Protein AF-A0A832GPI3-F1 (afdb_monomer_lite)

Secondary structure (DSSP, 8-state):
-PPP------GGGBSS--PBPPHHHHHHHHHHTT--HHHHHHHHEEE-SSS-EEEPEETTEETTEETTTTEETTGGG--HHHHHTT--GGGGT-HHHHHHHHHH-GGGTT--HHHHHHHHTT--

Sequence (124 aa):
MKVFVCQRCGECCKGESTVSLSPEEREQIARFLGLSLQEFMDRFTEVKGAHRVEMKTKDGYCIFYDQTKRLCAIHPVKPAKCKEWPFPEIIFNDETNFQIIKSSCKGLEKFSFMDIQQIKNLTK

Organism: NCBI:txid1653476

Radius of gyration: 15.79 Å; chains: 1; bounding box: 36×29×44 Å

InterPro domains:
  IPR005358 Putative zinc- or iron-chelating domain containing protein [PF03692] (6-105)

Foldseek 3Di:
DDDFDAPLPQLQFFAQFAAFDDPVLLCLQCVVVVHDSVCSQVPFWDDDPDRGITGGDDPRGRPQQDPVVSDGVSVVSDGPVSVCPPPDPVLLPDQVNVVVSCVSGVSCVPPDSVNNVVVVVVVD

Structure (mmCIF, N/CA/C/O backbone):
data_AF-A0A832GPI3-F1
#
_entry.id   AF-A0A832GPI3-F1
#
loop_
_atom_site.group_PDB
_atom_site.id
_atom_site.type_symbol
_atom_site.label_atom_id
_atom_site.label_alt_id
_atom_site.label_comp_id
_atom_site.label_asym_id
_atom_site.label_entity_id
_atom_site.label_seq_id
_atom_site.pdbx_PDB_ins_code
_atom_site.Cartn_x
_atom_site.Cartn_y
_atom_site.Cartn_z
_atom_site.occupancy
_atom_site.B_iso_or_equiv
_atom_site.auth_seq_id
_atom_site.auth_comp_id
_atom_site.auth_asym_id
_atom_site.auth_atom_id
_atom_site.pdbx_PDB_model_num
ATOM 1 N N . MET A 1 1 ? 1.750 -3.378 -26.943 1.00 69.12 1 MET A N 1
ATOM 2 C CA . MET A 1 1 ? 1.771 -2.648 -25.659 1.00 69.12 1 MET A CA 1
ATOM 3 C C . MET A 1 1 ? 1.377 -3.602 -24.547 1.00 69.12 1 MET A C 1
ATOM 5 O O . MET A 1 1 ? 0.347 -4.255 -24.681 1.00 69.12 1 MET A O 1
ATOM 9 N N . LYS A 1 2 ? 2.205 -3.759 -23.508 1.00 85.19 2 LYS A N 1
ATOM 10 C CA . LYS A 1 2 ? 1.886 -4.657 -22.388 1.00 85.19 2 LYS A CA 1
ATOM 11 C C . LYS A 1 2 ? 0.907 -3.973 -21.440 1.00 85.19 2 LYS A C 1
ATOM 13 O O . LYS A 1 2 ? 1.110 -2.823 -21.069 1.00 85.19 2 LYS A O 1
ATOM 18 N N . VAL A 1 3 ? -0.138 -4.693 -21.050 1.00 89.31 3 VAL A N 1
ATOM 19 C CA . VAL A 1 3 ? -1.126 -4.232 -20.070 1.00 89.31 3 VAL A CA 1
ATOM 20 C C . VAL A 1 3 ? -0.820 -4.897 -18.738 1.00 89.31 3 VAL A C 1
ATOM 22 O O . VAL A 1 3 ? -0.637 -6.114 -18.671 1.00 89.31 3 VAL A O 1
ATOM 25 N N . PHE A 1 4 ? -0.739 -4.100 -17.677 1.00 93.19 4 PHE A N 1
ATOM 26 C CA . PHE A 1 4 ? -0.550 -4.629 -16.335 1.00 93.19 4 PHE A CA 1
ATOM 27 C C . PHE A 1 4 ? -1.812 -5.331 -15.842 1.00 93.19 4 PHE A C 1
ATOM 29 O O . PHE A 1 4 ? -2.913 -4.790 -15.922 1.00 93.19 4 PHE A O 1
ATOM 36 N N . VAL A 1 5 ? -1.631 -6.520 -15.268 1.00 94.06 5 VAL A N 1
ATOM 37 C CA . VAL A 1 5 ? -2.704 -7.277 -14.624 1.00 94.06 5 VAL A CA 1
ATOM 38 C C . VAL A 1 5 ? -2.278 -7.613 -13.202 1.00 94.06 5 VAL A C 1
ATOM 40 O O . VAL A 1 5 ? -1.321 -8.363 -12.981 1.00 94.06 5 VAL A O 1
ATOM 43 N N . CYS A 1 6 ? -3.007 -7.070 -12.225 1.00 92.69 6 CYS A N 1
ATOM 44 C CA . CYS A 1 6 ? -2.788 -7.377 -10.817 1.00 92.69 6 CYS A CA 1
ATOM 45 C C . CYS A 1 6 ? -3.036 -8.867 -10.550 1.00 92.69 6 CYS A C 1
ATOM 47 O O . CYS A 1 6 ? -4.145 -9.365 -10.729 1.00 92.69 6 CYS A O 1
ATOM 49 N N . GLN A 1 7 ? -2.015 -9.559 -10.044 1.00 95.12 7 GLN A N 1
ATOM 50 C CA . GLN A 1 7 ? -2.069 -10.995 -9.739 1.00 95.12 7 GLN A CA 1
ATOM 51 C C . GLN A 1 7 ? -2.735 -11.312 -8.389 1.00 95.12 7 GLN A C 1
ATOM 53 O O . GLN A 1 7 ? -2.745 -12.466 -7.963 1.00 95.12 7 GLN A O 1
ATOM 58 N N . ARG A 1 8 ? -3.236 -10.290 -7.671 1.00 94.06 8 ARG A N 1
ATOM 59 C CA . ARG A 1 8 ? -3.833 -10.416 -6.324 1.00 94.06 8 ARG A CA 1
ATOM 60 C C . ARG A 1 8 ? -2.965 -11.283 -5.401 1.00 94.06 8 ARG A C 1
ATOM 62 O O . ARG 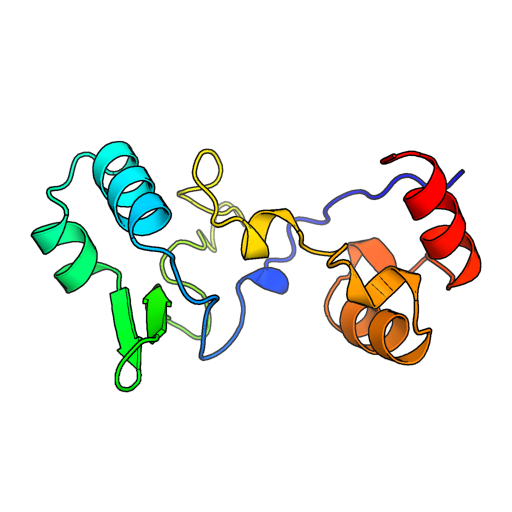A 1 8 ? -3.425 -12.219 -4.748 1.00 94.06 8 ARG A O 1
ATOM 69 N N . CYS A 1 9 ? -1.656 -11.037 -5.443 1.00 94.06 9 CYS A N 1
ATOM 70 C CA . CYS A 1 9 ? -0.657 -11.823 -4.719 1.00 94.06 9 CYS A CA 1
ATOM 71 C C . CYS A 1 9 ? -0.473 -11.375 -3.267 1.00 94.06 9 CYS A C 1
ATOM 73 O O . CYS A 1 9 ? 0.064 -12.144 -2.484 1.00 94.06 9 CYS A O 1
ATOM 75 N N . GLY A 1 10 ? -0.911 -10.164 -2.914 1.00 94.69 10 GLY A N 1
ATOM 76 C CA . GLY A 1 10 ? -0.795 -9.630 -1.555 1.00 94.69 10 GLY A CA 1
ATOM 77 C C . GLY A 1 10 ? 0.578 -9.063 -1.196 1.00 94.69 10 GLY A C 1
ATOM 78 O O . GLY A 1 10 ? 0.700 -8.467 -0.135 1.00 94.69 10 GLY A O 1
ATOM 79 N N . GLU A 1 11 ? 1.582 -9.171 -2.074 1.00 95.50 11 GLU A N 1
ATOM 80 C CA . GLU A 1 11 ? 2.950 -8.690 -1.797 1.00 95.50 11 GLU A CA 1
ATOM 81 C C . GLU A 1 11 ? 2.982 -7.193 -1.444 1.00 95.50 11 GLU A C 1
ATOM 83 O O . GLU A 1 11 ? 3.676 -6.794 -0.521 1.00 95.50 11 GLU A O 1
ATOM 88 N N . CYS A 1 12 ? 2.141 -6.366 -2.079 1.00 94.69 12 CYS A N 1
ATOM 89 C CA . CYS A 1 12 ? 2.023 -4.935 -1.758 1.00 94.69 12 CYS A CA 1
ATOM 90 C C . CYS A 1 12 ? 1.477 -4.638 -0.352 1.00 94.69 12 CYS A C 1
ATOM 92 O O . CYS A 1 12 ? 1.521 -3.498 0.098 1.00 94.69 12 CYS A O 1
ATOM 94 N N . CYS A 1 13 ? 0.877 -5.632 0.304 1.00 96.50 13 CYS A N 1
ATOM 95 C CA . CYS A 1 13 ? 0.354 -5.522 1.659 1.00 96.50 13 CYS A CA 1
ATOM 96 C C . CYS A 1 13 ? 1.265 -6.194 2.686 1.00 96.50 13 CYS A C 1
ATOM 98 O O . CYS A 1 13 ? 0.959 -6.102 3.869 1.00 96.50 13 CYS A O 1
ATOM 100 N N . LYS A 1 14 ? 2.318 -6.895 2.261 1.00 95.69 14 LYS A N 1
ATOM 101 C CA . LYS A 1 14 ? 3.188 -7.682 3.132 1.00 95.69 14 LYS A CA 1
ATOM 102 C C . LYS A 1 14 ? 4.300 -6.809 3.718 1.00 95.69 14 LYS A C 1
ATOM 104 O O . LYS A 1 14 ? 4.909 -6.026 2.995 1.00 95.69 14 LYS A O 1
ATOM 109 N N . GLY A 1 15 ? 4.585 -6.973 5.005 1.00 94.12 15 GLY A N 1
ATOM 110 C CA . GLY A 1 15 ? 5.658 -6.287 5.725 1.00 94.12 15 GLY A CA 1
ATOM 111 C C . GLY A 1 15 ? 5.259 -5.835 7.132 1.00 94.12 15 GLY A C 1
ATOM 112 O O . GLY A 1 15 ? 4.103 -5.942 7.532 1.00 94.12 15 GLY A O 1
ATOM 113 N N . GLU A 1 16 ? 6.240 -5.286 7.853 1.00 94.75 16 GLU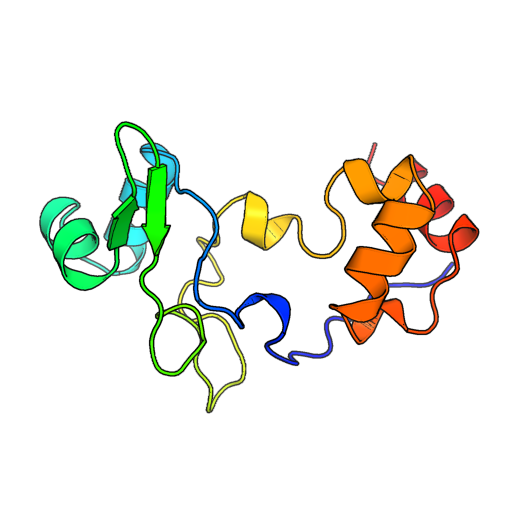 A N 1
ATOM 114 C CA . GLU A 1 16 ? 6.117 -4.768 9.233 1.00 94.75 16 GLU A CA 1
ATOM 115 C C . GLU A 1 16 ? 5.819 -3.255 9.296 1.00 94.75 16 GLU A C 1
ATOM 117 O O . GLU A 1 16 ? 5.816 -2.626 10.354 1.00 94.75 16 GLU A O 1
ATOM 122 N N . SER A 1 17 ? 5.606 -2.631 8.140 1.00 94.44 17 SER A N 1
ATOM 123 C CA . SER A 1 17 ? 5.200 -1.231 8.041 1.00 94.44 17 SER A CA 1
ATOM 124 C C . SER A 1 17 ? 4.266 -1.046 6.862 1.00 94.44 17 SER A C 1
ATOM 126 O O . SER A 1 17 ? 4.294 -1.824 5.904 1.00 94.44 17 SER A O 1
ATOM 128 N N . THR A 1 18 ? 3.440 -0.010 6.931 1.00 97.06 18 THR A N 1
ATOM 129 C CA . THR A 1 18 ? 2.565 0.379 5.829 1.00 97.06 18 THR A CA 1
ATOM 130 C C . THR A 1 18 ? 2.843 1.817 5.403 1.00 97.06 18 THR A C 1
ATOM 132 O O . THR A 1 18 ? 3.744 2.486 5.910 1.00 97.06 18 THR A O 1
ATOM 135 N N . VAL A 1 19 ? 2.114 2.294 4.397 1.00 96.38 19 VAL A N 1
ATOM 136 C CA . VAL A 1 19 ? 2.241 3.681 3.947 1.00 96.38 19 VAL A CA 1
ATOM 137 C C . VAL A 1 19 ? 1.722 4.634 5.024 1.00 96.38 19 VAL A C 1
ATOM 139 O O . VAL A 1 19 ? 0.734 4.340 5.700 1.00 96.38 19 VAL A O 1
ATOM 142 N N . SER A 1 20 ? 2.371 5.790 5.162 1.00 97.31 20 SER A N 1
ATOM 143 C CA . SER A 1 20 ? 1.865 6.847 6.037 1.00 97.31 20 SER A CA 1
ATOM 144 C C . SER A 1 20 ? 0.592 7.453 5.448 1.00 97.31 20 SER A C 1
ATOM 146 O O . SER A 1 20 ? 0.553 7.751 4.257 1.00 97.31 20 SER A O 1
ATOM 148 N N . LEU A 1 21 ? -0.408 7.672 6.296 1.00 98.25 21 LEU A N 1
ATOM 149 C CA . LEU A 1 21 ? -1.699 8.254 5.957 1.00 98.25 21 LEU A CA 1
ATOM 150 C C . LEU A 1 21 ? -1.700 9.770 6.159 1.00 98.25 21 LEU A C 1
ATOM 152 O O . LEU A 1 21 ? -1.270 10.256 7.217 1.00 98.25 21 LEU A O 1
ATOM 156 N N . SER A 1 22 ? -2.268 10.505 5.205 1.00 98.06 22 SER A N 1
ATOM 157 C CA . SER A 1 22 ? -2.629 11.915 5.396 1.00 98.06 22 SER A CA 1
ATOM 158 C C . SER A 1 22 ? -3.835 12.061 6.344 1.00 98.06 22 SER A C 1
ATOM 160 O O . SER A 1 22 ? -4.556 11.085 6.575 1.00 98.06 22 SER A O 1
ATOM 162 N N . PRO A 1 23 ? -4.084 13.250 6.921 1.00 97.81 23 PRO A N 1
ATOM 163 C CA . PRO A 1 23 ? -5.302 13.510 7.693 1.00 97.81 23 PRO A CA 1
ATOM 164 C C . PRO A 1 23 ? -6.590 13.175 6.923 1.00 97.81 23 PRO A C 1
ATOM 166 O O . PRO A 1 23 ? -7.474 12.504 7.453 1.00 97.81 23 PRO A O 1
ATOM 169 N N . GLU A 1 24 ? -6.656 13.548 5.646 1.00 98.38 24 GLU A N 1
ATOM 170 C CA . GLU A 1 24 ? -7.815 13.331 4.776 1.00 98.38 24 GLU A CA 1
ATOM 171 C C . GLU A 1 24 ? -8.047 11.838 4.510 1.00 98.38 24 GLU A C 1
ATOM 173 O O . GLU A 1 24 ? -9.185 11.366 4.535 1.00 98.38 24 GLU A O 1
ATOM 178 N N . GLU A 1 25 ? -6.971 11.070 4.303 1.00 98.56 25 GLU A N 1
ATOM 179 C CA . GLU A 1 25 ? -7.054 9.617 4.141 1.00 98.56 25 GLU A CA 1
ATOM 180 C C . GLU A 1 25 ? -7.581 8.944 5.412 1.00 98.56 25 GLU A C 1
ATOM 182 O O . GLU A 1 25 ? -8.404 8.033 5.323 1.00 98.56 25 GLU A O 1
ATOM 187 N N . ARG A 1 26 ? -7.172 9.413 6.601 1.00 98.50 26 ARG A N 1
ATOM 188 C CA . ARG A 1 26 ? -7.671 8.874 7.879 1.00 98.50 26 ARG A CA 1
ATOM 189 C C . ARG A 1 26 ? -9.176 9.090 8.014 1.00 98.50 26 ARG A C 1
ATOM 191 O O . ARG A 1 26 ? -9.900 8.149 8.328 1.00 98.50 26 ARG A O 1
ATOM 198 N N . GLU A 1 27 ? -9.662 10.293 7.714 1.00 98.56 27 GLU A N 1
ATOM 199 C CA . GLU A 1 27 ? -11.099 10.591 7.737 1.00 98.56 27 GLU A CA 1
ATOM 200 C C . GLU A 1 27 ? -11.884 9.800 6.687 1.00 98.56 27 GLU A C 1
ATOM 202 O O . GLU A 1 27 ? -12.992 9.324 6.945 1.00 98.56 27 GLU A O 1
ATOM 207 N N . GLN A 1 28 ? -11.333 9.653 5.481 1.00 98.62 28 GLN A N 1
ATOM 208 C CA . GLN A 1 28 ? -11.975 8.900 4.410 1.00 98.62 28 GLN A CA 1
ATOM 209 C C . GLN A 1 28 ? -12.111 7.415 4.769 1.00 98.62 28 GLN A C 1
ATOM 211 O O . GLN A 1 28 ? -13.181 6.835 4.567 1.00 98.62 28 GLN A O 1
ATOM 216 N N . ILE A 1 29 ? -11.057 6.806 5.318 1.00 98.75 29 ILE A N 1
ATOM 217 C CA . ILE A 1 29 ? -11.073 5.397 5.719 1.00 98.75 29 ILE A CA 1
ATOM 218 C C . ILE A 1 29 ? -12.006 5.192 6.918 1.00 98.75 29 ILE A C 1
ATOM 220 O O . ILE A 1 29 ? -12.811 4.262 6.894 1.00 98.75 29 ILE A O 1
ATOM 224 N N . ALA A 1 30 ? -11.971 6.077 7.922 1.00 98.75 30 ALA A N 1
ATOM 225 C CA . ALA A 1 30 ? -12.876 6.013 9.071 1.00 98.75 30 ALA A CA 1
ATOM 226 C C . ALA A 1 30 ? -14.352 6.032 8.637 1.00 98.75 30 ALA A C 1
ATOM 228 O O . ALA A 1 30 ? -15.117 5.137 9.002 1.00 98.75 30 ALA A O 1
ATOM 229 N N . ARG A 1 31 ? -14.729 6.981 7.764 1.00 98.69 31 ARG A N 1
ATOM 230 C CA . ARG A 1 31 ? -16.090 7.071 7.207 1.00 98.69 31 ARG A CA 1
ATOM 231 C C . ARG A 1 31 ? -16.487 5.825 6.425 1.00 98.69 31 ARG A C 1
ATOM 233 O O . ARG A 1 31 ? -17.605 5.348 6.581 1.00 98.69 31 ARG A O 1
ATOM 240 N N . PHE A 1 32 ? -15.582 5.279 5.612 1.00 98.69 32 PHE A N 1
ATOM 241 C CA . PHE A 1 32 ? -15.840 4.049 4.860 1.00 98.69 32 PHE A CA 1
ATOM 242 C C . PHE A 1 32 ? -16.110 2.844 5.771 1.00 98.69 32 PHE A C 1
ATOM 244 O O . PHE A 1 32 ? -16.926 1.991 5.437 1.00 98.69 32 PHE A O 1
ATOM 251 N N . LEU A 1 33 ? -15.444 2.784 6.926 1.00 98.38 33 LEU A N 1
ATOM 252 C CA . LEU A 1 33 ? -15.633 1.729 7.923 1.00 98.38 33 LEU A CA 1
ATOM 253 C C . LEU A 1 33 ? -16.838 1.973 8.848 1.00 98.38 33 LEU A C 1
ATOM 255 O O . LEU A 1 33 ? -17.137 1.110 9.670 1.00 98.38 33 LEU A O 1
ATOM 259 N N . GLY A 1 34 ? -17.514 3.122 8.734 1.00 98.50 34 GLY A N 1
ATOM 260 C CA . GLY A 1 34 ? -18.606 3.510 9.630 1.00 98.50 34 GLY A CA 1
ATOM 261 C C . GLY A 1 34 ? -18.144 3.802 11.061 1.00 98.50 34 GLY A C 1
ATOM 262 O O . GLY A 1 34 ? -18.890 3.548 12.001 1.00 98.50 34 GLY A O 1
ATOM 263 N N . LEU A 1 35 ? -16.911 4.287 11.229 1.00 98.62 35 LEU A N 1
ATOM 264 C CA . LEU A 1 35 ? -16.294 4.578 12.526 1.00 98.62 35 LEU A CA 1
ATOM 265 C C . LEU A 1 35 ? -16.059 6.077 12.697 1.00 98.62 35 LEU A C 1
ATOM 267 O O . LEU A 1 35 ? -15.880 6.809 11.719 1.00 98.62 35 LEU A O 1
ATOM 271 N N . SER A 1 36 ? -15.975 6.531 13.948 1.00 98.62 36 SER A N 1
ATOM 272 C CA . SER A 1 36 ? -15.379 7.836 14.233 1.00 98.62 36 SER A CA 1
ATOM 273 C C . SER A 1 36 ? -13.887 7.840 13.878 1.00 98.62 36 SER A C 1
ATOM 275 O O . SER A 1 36 ? -13.225 6.796 13.857 1.00 98.62 36 SER A O 1
ATOM 277 N N . LEU A 1 37 ? -13.330 9.031 13.625 1.00 98.56 37 LEU A N 1
ATOM 278 C CA . LEU A 1 37 ? -11.893 9.178 13.385 1.00 98.56 37 LEU A CA 1
ATOM 279 C C . LEU A 1 37 ? -11.081 8.610 14.558 1.00 98.56 37 LEU A C 1
ATOM 281 O O . LEU A 1 37 ? -10.120 7.885 14.327 1.00 98.56 37 LEU A O 1
ATOM 285 N N . GLN A 1 38 ? -11.499 8.878 15.798 1.00 98.44 38 GLN A N 1
ATOM 286 C CA . GLN A 1 38 ? -10.820 8.386 16.997 1.00 98.44 38 GLN A CA 1
ATOM 287 C C . GLN A 1 38 ? -10.803 6.850 17.055 1.00 98.44 38 GLN A C 1
ATOM 289 O O . GLN A 1 38 ? -9.738 6.252 17.181 1.00 98.44 38 GLN A O 1
ATOM 294 N N . GLU A 1 39 ? -11.953 6.194 16.864 1.00 98.69 39 GLU A N 1
ATOM 295 C CA . GLU A 1 39 ? -12.024 4.726 16.860 1.00 98.69 39 GLU A CA 1
ATOM 296 C C . GLU A 1 39 ? -11.190 4.104 15.738 1.00 98.69 39 GLU A C 1
ATOM 298 O O . GLU A 1 39 ? -10.560 3.062 15.938 1.00 98.69 39 GLU A O 1
ATOM 303 N N . PHE A 1 40 ? -11.185 4.716 14.549 1.00 98.69 40 PHE A N 1
ATOM 304 C CA . PHE A 1 40 ? -10.344 4.264 13.444 1.00 98.69 40 PHE A CA 1
ATOM 305 C C . PHE A 1 40 ? -8.861 4.343 13.814 1.00 98.69 40 PHE A C 1
ATOM 307 O O . PHE A 1 40 ? -8.133 3.362 13.635 1.00 98.69 40 PHE A O 1
ATOM 314 N N . MET A 1 41 ? -8.437 5.485 14.358 1.00 98.19 41 MET A N 1
ATOM 315 C CA . MET A 1 41 ? -7.055 5.715 14.756 1.00 98.19 41 MET A CA 1
ATOM 316 C C . MET A 1 41 ? -6.609 4.686 15.801 1.00 98.19 41 MET A C 1
ATOM 318 O O . MET A 1 41 ? -5.601 4.008 15.594 1.00 98.19 41 MET A O 1
ATOM 322 N N . ASP A 1 42 ? -7.403 4.475 16.851 1.00 98.12 42 ASP A N 1
ATOM 323 C CA . ASP A 1 42 ? -7.061 3.564 17.950 1.00 98.12 42 ASP A CA 1
ATOM 324 C C . ASP A 1 42 ? -7.011 2.096 17.507 1.00 98.12 42 ASP A C 1
ATOM 326 O O . ASP A 1 42 ? -6.117 1.328 17.887 1.00 98.12 42 ASP A O 1
ATOM 330 N N . ARG A 1 43 ? -7.968 1.676 16.674 1.00 98.19 43 ARG A N 1
ATOM 331 C CA . ARG A 1 43 ? -8.109 0.269 16.277 1.00 98.19 43 ARG A CA 1
ATOM 332 C C . ARG A 1 43 ? -7.158 -0.113 15.152 1.00 98.19 43 ARG A C 1
ATOM 334 O O . ARG A 1 43 ? -6.548 -1.180 15.231 1.00 98.19 43 ARG A O 1
ATOM 341 N N . PHE A 1 44 ? -7.012 0.738 14.139 1.00 98.50 44 PHE A N 1
ATOM 342 C CA . PHE A 1 44 ? -6.400 0.365 12.862 1.00 98.50 44 PHE A CA 1
ATOM 343 C C . PHE A 1 44 ? -5.097 1.083 12.540 1.00 98.50 44 PHE A C 1
ATOM 345 O O . PHE A 1 44 ? -4.442 0.676 11.581 1.00 98.50 44 PHE A O 1
ATOM 352 N N . THR A 1 45 ? -4.698 2.100 13.306 1.00 98.31 45 THR A N 1
ATOM 353 C CA . THR A 1 45 ? -3.477 2.863 13.014 1.00 98.31 45 THR A CA 1
ATOM 354 C C . THR A 1 45 ? -2.446 2.801 14.130 1.00 98.31 45 THR A C 1
ATOM 356 O O . THR A 1 45 ? -2.752 2.462 15.270 1.00 98.31 45 THR A O 1
ATOM 359 N N . GLU A 1 46 ? -1.206 3.123 13.795 1.00 97.44 46 GLU A N 1
ATOM 360 C CA . GLU A 1 46 ? -0.119 3.318 14.744 1.00 97.44 46 GLU A CA 1
ATOM 361 C C . GLU A 1 46 ? 0.648 4.599 14.414 1.00 97.44 46 GLU A C 1
ATOM 363 O O . GLU A 1 46 ? 0.841 4.951 13.246 1.00 97.44 46 GLU A O 1
ATOM 368 N N . VAL A 1 47 ? 1.084 5.311 15.453 1.00 96.62 47 VAL A N 1
ATOM 369 C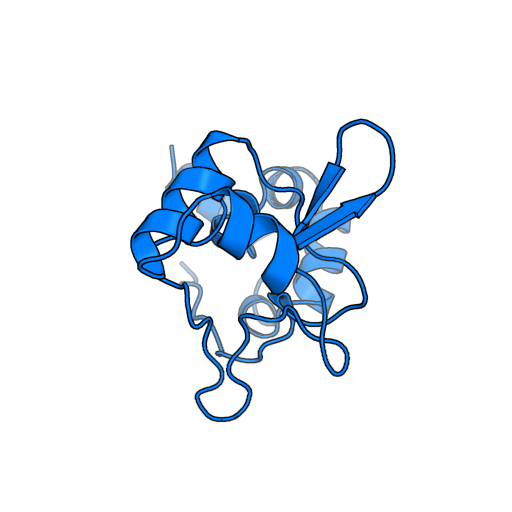 CA . VAL A 1 47 ? 1.867 6.543 15.322 1.00 96.62 47 VAL A CA 1
ATOM 370 C C . VAL A 1 47 ? 3.349 6.196 15.459 1.00 96.62 47 VAL A C 1
ATOM 372 O O . VAL A 1 47 ? 3.776 5.660 16.479 1.00 96.62 47 VAL A O 1
ATOM 375 N N . LYS A 1 48 ? 4.144 6.509 14.434 1.00 93.94 48 LYS A N 1
ATOM 376 C CA . LYS A 1 48 ? 5.585 6.226 14.362 1.00 93.94 48 LYS A CA 1
ATOM 377 C C . LYS A 1 48 ? 6.382 7.534 14.342 1.00 93.94 48 LYS A C 1
ATOM 379 O O . LYS A 1 48 ? 6.731 8.054 13.287 1.00 93.94 48 LYS A O 1
ATOM 384 N N . GLY A 1 49 ? 6.694 8.080 15.515 1.00 91.25 49 GLY A N 1
ATOM 385 C CA . GLY A 1 49 ? 7.347 9.391 15.643 1.00 91.25 49 GLY A CA 1
ATOM 386 C C . GLY A 1 49 ? 6.358 10.556 15.509 1.00 91.25 49 GLY A C 1
ATOM 387 O O . GLY A 1 49 ? 5.167 10.385 15.739 1.00 91.25 49 GLY A O 1
ATOM 388 N N . ALA A 1 50 ? 6.839 11.754 15.162 1.00 87.06 50 ALA A N 1
ATOM 389 C CA . ALA A 1 50 ? 6.034 12.978 15.288 1.00 87.06 50 ALA A CA 1
ATOM 390 C C . ALA A 1 50 ? 4.944 13.160 14.212 1.00 87.06 50 ALA A C 1
ATOM 392 O O . ALA A 1 50 ? 3.906 13.759 14.486 1.00 87.06 50 ALA A O 1
ATOM 393 N N . HIS A 1 51 ? 5.168 12.676 12.984 1.00 88.81 51 HIS A N 1
ATOM 394 C CA . HIS A 1 51 ? 4.325 13.036 11.827 1.00 88.81 51 HIS A CA 1
ATOM 395 C C . HIS A 1 51 ? 3.855 11.850 10.979 1.00 88.81 51 HIS A C 1
ATOM 397 O O . HIS A 1 51 ? 3.178 12.044 9.970 1.00 88.81 51 HIS A O 1
ATOM 403 N N . ARG A 1 52 ? 4.199 10.620 11.365 1.00 95.81 52 ARG A N 1
ATOM 404 C CA . ARG A 1 52 ? 3.924 9.419 10.573 1.00 95.81 52 ARG A CA 1
ATOM 405 C C . ARG A 1 52 ? 2.864 8.579 11.267 1.00 95.81 52 ARG A C 1
ATOM 407 O O . ARG A 1 52 ? 3.042 8.168 12.410 1.00 95.81 52 ARG A O 1
ATOM 414 N N . VAL A 1 53 ? 1.767 8.340 10.559 1.00 98.00 53 VAL A N 1
ATOM 415 C CA . VAL A 1 53 ? 0.657 7.498 11.016 1.00 98.00 53 VAL A CA 1
ATOM 416 C C . VAL A 1 53 ? 0.440 6.431 9.972 1.00 98.00 53 VAL A C 1
ATOM 418 O O . VAL A 1 53 ? 0.131 6.750 8.832 1.00 98.00 53 VAL A O 1
ATOM 421 N N . GLU A 1 54 ? 0.598 5.179 10.354 1.00 98.19 54 GLU A N 1
ATOM 422 C CA . GLU A 1 54 ? 0.458 4.029 9.468 1.00 98.19 54 GLU A CA 1
ATOM 423 C C . GLU A 1 54 ? -0.774 3.219 9.823 1.00 98.19 54 GLU A C 1
ATOM 425 O O . GLU A 1 54 ? -1.255 3.272 10.950 1.00 98.19 54 GLU A O 1
ATOM 430 N N . MET A 1 55 ? -1.255 2.411 8.883 1.00 98.31 55 MET A N 1
ATOM 431 C CA . MET A 1 55 ? -2.129 1.296 9.238 1.00 98.31 55 MET A CA 1
ATOM 432 C C . MET A 1 55 ? -1.294 0.239 9.967 1.00 98.31 55 MET A C 1
ATOM 434 O O . MET A 1 55 ? -0.177 -0.064 9.540 1.00 98.31 55 MET A O 1
ATOM 438 N N . LYS A 1 56 ? -1.849 -0.352 11.027 1.00 98.25 56 LYS A N 1
ATOM 439 C CA . LYS A 1 56 ? -1.208 -1.452 11.754 1.00 98.25 56 LYS A CA 1
ATOM 440 C C . LYS A 1 56 ? -0.934 -2.631 10.827 1.00 98.25 56 LYS A C 1
ATOM 442 O O . LYS A 1 56 ? -1.629 -2.841 9.824 1.00 98.25 56 LYS A O 1
ATOM 447 N N . THR A 1 57 ? 0.023 -3.453 11.223 1.00 97.81 57 THR A N 1
ATOM 448 C CA . THR A 1 57 ? 0.249 -4.768 10.635 1.00 97.81 57 THR A CA 1
ATOM 449 C C . THR A 1 57 ? -0.290 -5.864 11.555 1.00 97.81 57 THR A C 1
ATOM 451 O O . THR A 1 57 ? -0.386 -5.706 12.772 1.00 97.81 57 THR A O 1
ATOM 454 N N . LYS A 1 58 ? -0.711 -6.977 10.959 1.00 96.31 58 LYS A N 1
ATOM 455 C CA . LYS A 1 58 ? -1.123 -8.203 11.636 1.00 96.31 58 LYS A CA 1
ATOM 456 C C . LYS A 1 58 ? -0.631 -9.387 10.813 1.00 96.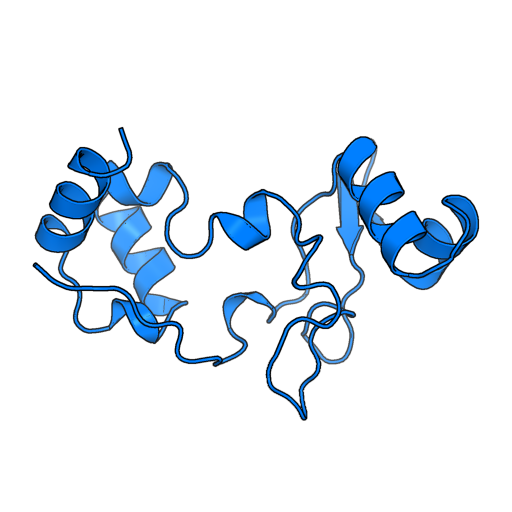31 58 LYS A C 1
ATOM 458 O O . LYS A 1 58 ? -0.871 -9.439 9.608 1.00 96.31 58 LYS A O 1
ATOM 463 N N . ASP A 1 59 ? 0.064 -10.317 11.464 1.00 95.19 59 ASP A N 1
ATOM 464 C CA . ASP A 1 59 ? 0.611 -11.529 10.841 1.00 95.19 59 ASP A CA 1
ATOM 465 C C . ASP A 1 59 ? 1.499 -11.229 9.611 1.00 95.19 59 ASP A C 1
ATOM 467 O O . ASP A 1 59 ? 1.457 -11.937 8.606 1.00 95.19 59 ASP A O 1
ATOM 471 N N . GLY A 1 60 ? 2.278 -10.140 9.673 1.00 96.31 60 GLY A N 1
ATOM 472 C CA . GLY A 1 60 ? 3.175 -9.705 8.597 1.00 96.31 60 GLY A CA 1
ATOM 473 C C . GLY A 1 60 ? 2.480 -9.058 7.392 1.00 96.31 60 GLY A C 1
ATOM 474 O O . GLY A 1 60 ? 3.088 -8.947 6.327 1.00 96.31 60 GLY A O 1
ATOM 475 N N . TYR A 1 61 ? 1.215 -8.645 7.522 1.00 97.75 61 TYR A N 1
ATOM 476 C CA . TYR A 1 61 ? 0.482 -7.907 6.490 1.00 97.75 61 TYR A CA 1
ATOM 477 C C . TYR A 1 61 ? -0.196 -6.663 7.056 1.00 97.75 61 TYR A C 1
ATOM 479 O O . TYR A 1 61 ? -0.531 -6.608 8.233 1.00 97.75 61 TYR A O 1
ATOM 487 N N . CYS A 1 62 ? -0.488 -5.683 6.204 1.00 98.31 62 CYS A N 1
ATOM 488 C CA . CYS A 1 62 ? -1.416 -4.598 6.513 1.00 98.31 62 CYS A CA 1
ATOM 489 C C . CYS A 1 62 ? -2.728 -5.161 7.083 1.00 98.31 62 CYS A C 1
ATOM 491 O O . CYS A 1 62 ? -3.306 -6.088 6.513 1.00 98.31 62 CYS A O 1
ATOM 493 N N . ILE A 1 63 ? -3.234 -4.556 8.161 1.00 98.31 63 ILE A N 1
ATOM 494 C CA . ILE A 1 63 ? -4.453 -4.978 8.871 1.00 98.31 63 ILE A CA 1
ATOM 495 C C . ILE A 1 63 ? -5.699 -5.071 7.972 1.00 98.31 63 ILE A C 1
ATOM 497 O O . ILE A 1 63 ? -6.641 -5.792 8.291 1.00 98.31 63 ILE A O 1
ATOM 501 N N . PHE A 1 64 ? -5.707 -4.372 6.833 1.00 98.12 64 PHE A N 1
ATOM 502 C CA . PHE A 1 64 ? -6.797 -4.403 5.856 1.00 98.12 64 PHE A CA 1
ATOM 503 C C . PHE A 1 64 ? -6.605 -5.417 4.721 1.00 98.12 64 PHE A C 1
ATOM 505 O O . PHE A 1 64 ? -7.405 -5.431 3.784 1.00 98.12 64 PHE A O 1
ATOM 512 N N . TYR A 1 65 ? -5.560 -6.242 4.741 1.00 98.06 65 TYR A N 1
ATOM 513 C CA . TYR A 1 65 ? -5.413 -7.324 3.773 1.00 98.06 65 TYR A CA 1
ATOM 514 C C . TYR A 1 65 ? -6.231 -8.546 4.203 1.00 98.06 65 TYR A C 1
ATOM 516 O O . TYR A 1 65 ? -5.924 -9.209 5.190 1.00 98.06 65 TYR A O 1
ATOM 524 N N . ASP A 1 66 ? -7.275 -8.865 3.437 1.00 96.75 66 ASP A N 1
ATOM 525 C CA . ASP A 1 66 ? -8.039 -10.096 3.610 1.00 96.75 66 ASP A CA 1
ATOM 526 C C . ASP A 1 66 ? -7.264 -11.243 2.948 1.00 96.75 66 ASP A C 1
ATOM 528 O O . ASP A 1 66 ? -7.256 -11.371 1.720 1.00 96.75 66 ASP A O 1
ATOM 532 N N . GLN A 1 67 ? -6.596 -12.070 3.757 1.00 93.12 67 GLN A N 1
ATOM 533 C CA . GLN A 1 67 ? -5.800 -13.202 3.268 1.00 93.12 67 GLN A CA 1
ATOM 534 C C . GLN A 1 67 ? -6.656 -14.289 2.597 1.00 93.12 67 GLN A C 1
ATOM 536 O O . GLN A 1 67 ? -6.158 -14.996 1.722 1.00 93.12 67 GLN A O 1
ATOM 541 N N . THR A 1 68 ? -7.944 -14.391 2.946 1.00 93.69 68 THR A N 1
ATOM 542 C CA . THR A 1 68 ? -8.871 -15.368 2.352 1.00 93.69 68 THR A CA 1
ATOM 543 C C . THR A 1 68 ? -9.297 -14.911 0.961 1.00 93.69 68 THR A C 1
ATOM 545 O O . THR A 1 68 ? -9.166 -15.647 -0.015 1.00 93.69 68 THR A O 1
ATOM 548 N N . LYS A 1 69 ? -9.761 -13.661 0.840 1.00 94.81 69 LYS A N 1
ATOM 549 C CA . LYS A 1 69 ? -10.178 -13.071 -0.446 1.00 94.81 69 LYS A CA 1
ATOM 550 C C . LYS A 1 69 ? -8.999 -12.625 -1.307 1.00 94.81 69 LYS A C 1
ATOM 552 O O . LYS A 1 69 ? -9.186 -12.341 -2.490 1.00 94.81 69 LYS A O 1
ATOM 557 N N . ARG A 1 70 ? -7.803 -12.528 -0.719 1.00 94.75 70 ARG A N 1
ATOM 558 C CA . ARG A 1 70 ? -6.576 -11.982 -1.319 1.00 94.75 70 ARG A CA 1
ATOM 559 C C . ARG A 1 70 ? -6.778 -10.573 -1.877 1.00 94.75 70 ARG A C 1
ATOM 561 O O . ARG A 1 70 ? -6.291 -10.221 -2.954 1.00 94.75 70 ARG A O 1
ATOM 568 N N . LEU A 1 71 ? -7.542 -9.766 -1.144 1.00 94.44 71 LEU A N 1
ATOM 569 C CA . LEU A 1 71 ? -7.949 -8.420 -1.535 1.00 94.44 71 LEU A CA 1
ATOM 570 C C . LEU A 1 71 ? -7.861 -7.460 -0.350 1.00 94.44 71 LEU A C 1
ATOM 572 O O . LEU A 1 71 ? -7.967 -7.841 0.809 1.00 94.44 71 LEU A O 1
ATOM 576 N N . CYS A 1 72 ? -7.680 -6.181 -0.659 1.00 96.25 72 CYS A N 1
ATOM 577 C CA . CYS A 1 72 ? -7.743 -5.120 0.337 1.00 96.25 72 CYS A CA 1
ATOM 578 C C . CYS A 1 72 ? -9.206 -4.878 0.738 1.00 96.25 72 CYS A C 1
ATOM 580 O O . CYS A 1 72 ? -10.029 -4.563 -0.121 1.00 96.25 72 CYS A O 1
ATOM 582 N N . ALA A 1 73 ? -9.517 -4.981 2.027 1.00 97.06 73 ALA A N 1
ATOM 583 C CA . ALA A 1 73 ? -10.853 -4.756 2.574 1.00 97.06 73 ALA A CA 1
ATOM 584 C C . ALA A 1 73 ? -11.334 -3.305 2.397 1.00 97.06 73 ALA A C 1
ATOM 586 O O . ALA A 1 73 ? -12.529 -3.064 2.266 1.00 97.06 73 ALA A O 1
ATOM 587 N N . ILE A 1 74 ? -10.405 -2.348 2.313 1.00 97.81 74 ILE A N 1
ATOM 588 C CA . ILE A 1 74 ? -10.686 -0.923 2.079 1.00 97.81 74 ILE A CA 1
ATOM 589 C C . ILE A 1 74 ? -10.376 -0.488 0.639 1.00 97.81 74 ILE A C 1
ATOM 591 O O . ILE A 1 74 ? -10.042 0.668 0.394 1.00 97.81 74 ILE A O 1
ATOM 595 N N . HIS A 1 75 ? -10.465 -1.404 -0.339 1.00 95.81 75 HIS A N 1
ATOM 596 C CA . HIS A 1 75 ? -10.106 -1.129 -1.739 1.00 95.81 75 HIS A CA 1
ATOM 597 C C . HIS A 1 75 ? -10.658 0.200 -2.307 1.00 95.81 75 HIS A C 1
ATOM 599 O O . HIS A 1 75 ? -9.883 0.913 -2.950 1.00 95.81 75 HIS A O 1
ATOM 605 N N . PRO A 1 76 ? -11.940 0.570 -2.085 1.00 97.56 76 PRO A N 1
ATOM 606 C CA . PRO A 1 76 ? -12.511 1.814 -2.618 1.00 97.56 76 PRO A CA 1
ATOM 607 C C . PRO A 1 76 ? -11.857 3.091 -2.072 1.00 97.56 76 PRO A C 1
ATOM 609 O O . PRO A 1 76 ? -11.808 4.107 -2.761 1.00 97.56 76 PRO A O 1
ATOM 612 N N . VAL A 1 77 ? -11.312 3.029 -0.856 1.00 98.19 77 VAL A N 1
ATOM 613 C CA . VAL A 1 77 ? -10.699 4.163 -0.146 1.00 98.19 77 VAL A CA 1
ATOM 614 C C . VAL A 1 77 ? -9.216 3.934 0.136 1.00 98.19 77 VAL A C 1
ATOM 616 O O . VAL A 1 77 ? -8.666 4.469 1.092 1.00 98.19 77 VAL A O 1
ATOM 619 N N . LYS A 1 78 ? -8.545 3.138 -0.709 1.00 96.38 78 LYS A N 1
ATOM 620 C CA . LYS A 1 78 ? -7.099 2.911 -0.602 1.00 96.38 78 LYS A CA 1
ATOM 621 C C . LYS A 1 78 ? -6.332 4.238 -0.500 1.00 96.38 78 LYS A C 1
ATOM 623 O O . LYS A 1 78 ? -6.625 5.141 -1.299 1.00 96.38 78 LYS A O 1
ATOM 628 N N . PRO A 1 79 ? -5.307 4.309 0.368 1.00 97.75 79 PRO A N 1
ATOM 629 C CA . PRO A 1 79 ? -4.374 5.428 0.380 1.00 97.75 79 PRO A CA 1
ATOM 630 C C . PRO A 1 79 ? -3.745 5.648 -0.998 1.00 97.75 79 PRO A C 1
ATOM 632 O O . PRO A 1 79 ? -3.551 4.690 -1.756 1.00 97.75 79 PRO A O 1
ATOM 635 N N . ALA A 1 80 ? -3.392 6.889 -1.318 1.00 96.25 80 ALA A N 1
ATOM 636 C CA . ALA A 1 80 ? -2.796 7.289 -2.587 1.00 96.25 80 ALA A CA 1
ATOM 637 C C . ALA A 1 80 ? -1.553 6.449 -2.908 1.00 96.25 80 ALA A C 1
ATOM 639 O O . ALA A 1 80 ? -1.469 5.848 -3.977 1.00 96.25 80 ALA A O 1
ATOM 640 N N . LYS A 1 81 ? -0.658 6.267 -1.931 1.00 95.62 81 LYS A N 1
ATOM 641 C CA . LYS A 1 81 ? 0.540 5.429 -2.095 1.00 95.62 81 LYS A CA 1
ATOM 642 C C . LYS A 1 81 ? 0.235 3.953 -2.355 1.00 95.62 81 LYS A C 1
ATOM 644 O O . LYS A 1 81 ? 0.954 3.306 -3.108 1.00 95.62 81 LYS A O 1
ATOM 649 N N . CYS A 1 82 ? -0.862 3.419 -1.817 1.00 96.81 82 CYS A N 1
ATOM 650 C CA . CYS A 1 82 ? -1.309 2.064 -2.151 1.00 96.81 82 CYS A CA 1
ATOM 651 C C . CYS A 1 82 ? -1.936 1.970 -3.552 1.00 96.81 82 CYS A C 1
ATOM 653 O O . CYS A 1 82 ? -1.889 0.900 -4.158 1.00 96.81 82 CYS A O 1
ATOM 655 N N . LYS A 1 83 ? -2.558 3.047 -4.055 1.00 94.62 83 LYS A N 1
ATOM 656 C CA . LYS A 1 83 ? -3.118 3.121 -5.418 1.00 94.62 83 LYS A CA 1
ATOM 657 C C . LYS A 1 83 ? -2.032 3.261 -6.477 1.00 94.62 83 LYS A C 1
ATOM 659 O O . LYS A 1 83 ? -2.183 2.708 -7.559 1.00 94.62 83 LYS A O 1
ATOM 664 N N . GLU A 1 84 ? -0.955 3.968 -6.146 1.00 94.25 84 GLU A N 1
ATOM 665 C CA . GLU A 1 84 ? 0.208 4.124 -7.018 1.00 94.25 84 GLU A CA 1
ATOM 666 C C . GLU A 1 84 ? 0.892 2.783 -7.302 1.00 94.25 84 GLU A C 1
ATOM 668 O O . GLU A 1 84 ? 1.537 2.661 -8.328 1.00 94.25 84 GLU A O 1
ATOM 673 N N . TRP A 1 85 ? 0.755 1.755 -6.456 1.00 94.88 85 TRP A N 1
ATOM 674 C CA . TRP A 1 85 ? 1.423 0.470 -6.679 1.00 94.88 85 TRP A CA 1
ATOM 675 C C . TRP A 1 85 ? 0.868 -0.302 -7.898 1.00 94.88 85 TRP A C 1
ATOM 677 O O . TRP A 1 85 ? -0.346 -0.510 -7.983 1.00 94.88 85 TRP A O 1
ATOM 687 N N . PRO A 1 86 ? 1.724 -0.844 -8.792 1.00 95.44 86 PRO A N 1
ATOM 688 C CA . PRO A 1 86 ? 3.190 -0.899 -8.722 1.00 95.44 86 PRO A CA 1
ATOM 689 C C . PRO A 1 86 ? 3.901 0.184 -9.553 1.00 95.44 86 PRO A C 1
ATOM 691 O O . PRO A 1 86 ? 5.029 -0.027 -9.974 1.00 95.44 86 PRO A O 1
ATOM 694 N N . PHE A 1 87 ? 3.259 1.316 -9.826 1.00 95.31 87 PHE A N 1
ATOM 695 C CA . PHE A 1 87 ? 3.756 2.414 -10.656 1.00 95.31 87 PHE A CA 1
ATOM 696 C C . PHE A 1 87 ? 3.969 3.747 -9.899 1.00 95.31 87 PHE A C 1
ATOM 698 O O . PHE A 1 87 ? 3.447 4.776 -10.334 1.00 95.31 87 PHE A O 1
ATOM 705 N N . PRO A 1 88 ? 4.718 3.792 -8.778 1.00 94.12 88 PRO A N 1
ATOM 706 C CA . PRO A 1 88 ? 5.106 5.077 -8.194 1.00 94.12 88 PRO A CA 1
ATOM 707 C C . PRO A 1 88 ? 6.010 5.845 -9.172 1.00 94.12 88 PRO A C 1
ATOM 709 O O . PRO A 1 88 ? 6.783 5.224 -9.894 1.00 94.12 88 PRO A O 1
ATOM 712 N N . GLU A 1 89 ? 5.984 7.182 -9.159 1.00 93.19 89 GLU A N 1
ATOM 713 C CA . GLU A 1 89 ? 6.687 8.034 -10.147 1.00 93.19 89 GLU A CA 1
ATOM 714 C C . GLU A 1 89 ? 8.172 7.665 -10.358 1.00 93.19 89 GLU A C 1
ATOM 716 O O . GLU A 1 89 ? 8.694 7.732 -11.472 1.00 93.19 89 GLU A O 1
ATOM 721 N N . ILE A 1 90 ? 8.851 7.213 -9.300 1.00 93.75 90 ILE A N 1
ATOM 722 C CA . ILE A 1 90 ? 10.261 6.801 -9.338 1.00 93.75 90 ILE A CA 1
ATOM 723 C C . ILE A 1 90 ? 10.538 5.615 -10.275 1.00 93.75 90 ILE A C 1
ATOM 725 O O . ILE A 1 90 ? 11.660 5.481 -10.757 1.00 93.75 90 ILE A O 1
ATOM 729 N N . ILE A 1 91 ? 9.535 4.775 -10.563 1.00 95.56 91 ILE A N 1
ATOM 730 C CA . ILE A 1 91 ? 9.704 3.586 -11.408 1.00 95.56 91 ILE A CA 1
ATOM 731 C C . ILE A 1 91 ? 10.006 3.948 -12.861 1.00 95.56 91 ILE A C 1
ATOM 733 O O . ILE A 1 91 ? 10.598 3.157 -13.586 1.00 95.56 91 ILE A O 1
ATOM 737 N N . PHE A 1 92 ? 9.572 5.129 -13.306 1.00 94.50 92 PHE A N 1
ATOM 738 C CA . PHE A 1 92 ? 9.664 5.516 -14.710 1.00 94.50 92 PHE A CA 1
ATOM 739 C C . PHE A 1 92 ? 11.008 6.142 -15.081 1.00 94.50 92 PHE A C 1
ATOM 741 O O . PHE A 1 92 ? 11.325 6.247 -16.264 1.00 94.50 92 PHE A O 1
ATOM 748 N N . ASN A 1 93 ? 11.766 6.602 -14.084 1.00 92.69 93 ASN A N 1
ATOM 749 C CA . ASN A 1 93 ? 12.941 7.446 -14.296 1.00 92.69 93 ASN A CA 1
ATOM 750 C C . ASN A 1 93 ? 14.261 6.729 -13.974 1.00 92.69 93 ASN A C 1
ATOM 752 O O . ASN A 1 93 ? 15.319 7.247 -14.311 1.00 92.69 93 ASN A O 1
ATOM 756 N N . ASP A 1 94 ? 14.209 5.556 -13.338 1.00 94.69 94 ASP A N 1
ATOM 757 C CA . ASP A 1 94 ? 15.387 4.816 -12.885 1.00 94.69 94 ASP A CA 1
ATOM 758 C C . ASP A 1 94 ? 15.150 3.304 -13.001 1.00 94.69 94 ASP A C 1
ATOM 760 O O . ASP A 1 94 ? 14.230 2.747 -12.390 1.00 94.69 94 ASP A O 1
ATOM 764 N N . GLU A 1 95 ? 15.999 2.634 -13.781 1.00 96.75 95 GLU A N 1
ATOM 765 C CA . GLU A 1 95 ? 15.933 1.189 -13.990 1.00 96.75 95 GLU A CA 1
ATOM 766 C C . GLU A 1 95 ? 16.151 0.408 -12.687 1.00 96.75 95 GLU A C 1
ATOM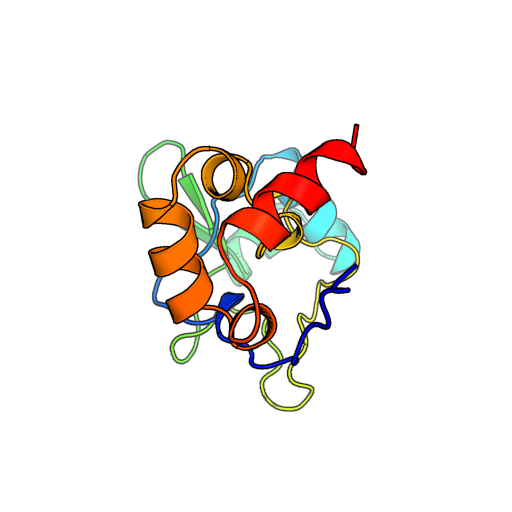 768 O O . GLU A 1 95 ? 15.532 -0.636 -12.485 1.00 96.75 95 GLU A O 1
ATOM 773 N N . THR A 1 96 ? 16.950 0.932 -11.757 1.00 97.38 96 THR A N 1
ATOM 774 C CA . THR A 1 96 ? 17.182 0.305 -10.449 1.00 97.38 96 THR A CA 1
ATOM 775 C C . THR A 1 96 ? 15.888 0.250 -9.641 1.00 97.38 96 THR A C 1
ATOM 777 O O . THR A 1 96 ? 15.517 -0.810 -9.134 1.00 97.38 96 THR A O 1
ATOM 780 N N . ASN A 1 97 ? 15.144 1.360 -9.584 1.00 96.62 97 ASN A N 1
ATOM 781 C CA . ASN A 1 97 ? 13.833 1.406 -8.927 1.00 96.62 97 ASN A CA 1
ATOM 782 C C . ASN A 1 97 ? 12.839 0.451 -9.592 1.00 96.62 97 ASN A C 1
ATOM 784 O O . ASN A 1 97 ? 12.081 -0.235 -8.901 1.00 96.62 97 ASN A O 1
ATOM 788 N N . PHE A 1 98 ? 12.874 0.352 -10.923 1.00 97.25 98 PHE A N 1
ATOM 789 C CA . PHE A 1 98 ? 12.101 -0.650 -11.646 1.00 97.25 98 PHE A CA 1
ATOM 790 C C . PHE A 1 98 ? 12.445 -2.080 -11.219 1.00 97.25 98 PHE A C 1
ATOM 792 O O . PHE A 1 98 ? 11.526 -2.835 -10.904 1.00 97.25 98 PHE A O 1
ATOM 799 N N . GLN A 1 99 ? 13.724 -2.459 -11.145 1.00 97.75 99 GLN A N 1
ATOM 800 C CA . GLN A 1 99 ? 14.113 -3.808 -10.716 1.00 97.75 99 GLN A CA 1
ATOM 801 C C . GLN A 1 99 ? 13.686 -4.098 -9.268 1.00 97.75 99 GLN A C 1
ATOM 803 O O . GLN A 1 99 ? 13.159 -5.179 -8.988 1.00 97.75 99 GLN A O 1
ATOM 808 N N . ILE A 1 100 ? 13.825 -3.123 -8.362 1.00 96.06 100 ILE A N 1
ATOM 809 C CA . ILE A 1 100 ? 13.378 -3.246 -6.966 1.00 96.06 100 ILE A CA 1
ATOM 810 C C . ILE A 1 100 ? 11.868 -3.509 -6.913 1.00 96.06 100 ILE A C 1
ATOM 812 O O . ILE A 1 100 ? 11.426 -4.498 -6.327 1.00 96.06 100 ILE A O 1
ATOM 816 N N . ILE A 1 101 ? 11.058 -2.685 -7.579 1.00 96.25 101 ILE A N 1
ATOM 817 C CA . ILE A 1 101 ? 9.596 -2.837 -7.561 1.00 96.25 101 ILE A CA 1
ATOM 818 C C . ILE A 1 101 ? 9.163 -4.118 -8.285 1.00 96.25 101 ILE A C 1
ATOM 820 O O . ILE A 1 101 ? 8.273 -4.826 -7.808 1.00 96.25 101 ILE A O 1
ATOM 824 N N . LYS A 1 102 ? 9.821 -4.470 -9.396 1.00 96.88 102 LYS A N 1
ATOM 825 C CA . LYS A 1 102 ? 9.585 -5.716 -10.135 1.00 96.88 102 LYS A CA 1
ATOM 826 C C . LYS A 1 102 ? 9.806 -6.942 -9.256 1.00 96.88 102 LYS A C 1
ATOM 828 O O . LYS A 1 102 ? 8.978 -7.850 -9.287 1.00 96.88 102 LYS A O 1
ATOM 833 N N . SER A 1 103 ? 10.852 -6.947 -8.426 1.00 95.81 103 SER A N 1
ATOM 834 C CA . SER A 1 103 ? 11.105 -8.047 -7.483 1.00 95.81 103 SER A CA 1
ATOM 835 C C . SER A 1 103 ? 9.992 -8.216 -6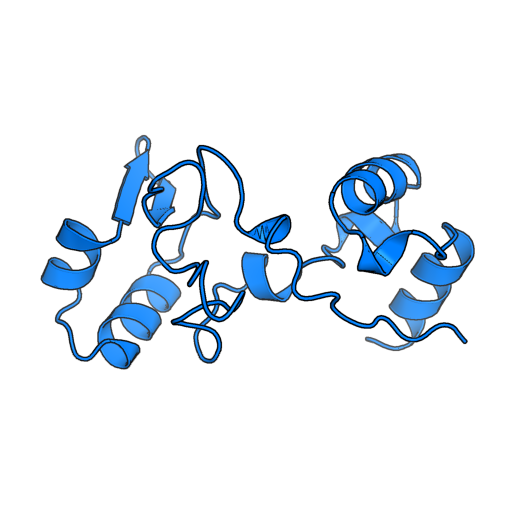.436 1.00 95.81 103 SER A C 1
ATOM 837 O O . SER A 1 103 ? 9.775 -9.315 -5.936 1.00 95.81 103 SER A O 1
ATOM 839 N N . SER A 1 104 ? 9.230 -7.150 -6.166 1.00 94.12 104 SER A N 1
ATOM 840 C CA . SER A 1 104 ? 8.131 -7.123 -5.192 1.00 94.12 104 SER A CA 1
ATOM 841 C C . SER A 1 104 ? 6.735 -7.219 -5.829 1.00 94.12 104 SER A C 1
ATOM 843 O O . SER A 1 104 ? 5.724 -7.238 -5.126 1.00 94.12 104 SER A O 1
ATOM 845 N N . CYS A 1 105 ? 6.628 -7.276 -7.163 1.00 96.56 105 CYS A N 1
ATOM 846 C CA . CYS A 1 105 ? 5.347 -7.331 -7.866 1.00 96.56 105 CYS A CA 1
ATOM 847 C C . CYS A 1 105 ? 5.349 -8.374 -8.987 1.00 96.56 105 CYS A C 1
ATOM 849 O O . CYS A 1 105 ? 5.816 -8.125 -10.096 1.00 96.56 105 CYS A O 1
ATOM 851 N N . LYS A 1 106 ? 4.689 -9.515 -8.745 1.00 94.81 106 LYS A N 1
ATOM 852 C CA . LYS A 1 106 ? 4.543 -10.605 -9.733 1.00 94.81 106 LYS A CA 1
ATOM 853 C C . LYS A 1 106 ? 3.905 -10.152 -11.052 1.00 94.81 106 LYS A C 1
ATOM 855 O O . LYS A 1 106 ? 4.202 -10.696 -12.106 1.00 94.81 106 LYS A O 1
ATOM 860 N N . GLY A 1 107 ? 3.053 -9.123 -11.018 1.00 95.50 107 GLY A N 1
ATOM 861 C CA . GLY A 1 107 ? 2.451 -8.558 -12.231 1.00 95.50 107 GLY A CA 1
ATOM 862 C C . GLY A 1 107 ? 3.449 -7.845 -13.155 1.00 95.50 107 GLY A C 1
ATOM 863 O O . GLY A 1 107 ? 3.113 -7.600 -14.309 1.00 95.50 107 GLY A O 1
ATOM 864 N N . LEU A 1 108 ? 4.662 -7.543 -12.677 1.00 96.56 108 LEU A N 1
ATOM 865 C CA . LEU A 1 108 ? 5.733 -6.915 -13.454 1.00 96.56 108 LEU A CA 1
ATOM 866 C C . LEU A 1 108 ? 6.783 -7.902 -13.987 1.00 96.56 108 LEU A C 1
ATOM 868 O O . LEU A 1 108 ? 7.691 -7.489 -14.703 1.00 96.56 108 LEU A O 1
ATOM 872 N N . GLU A 1 109 ? 6.672 -9.202 -13.701 1.00 95.06 109 GLU A N 1
ATOM 873 C CA . GLU A 1 109 ? 7.684 -10.213 -14.055 1.00 95.06 109 GLU A CA 1
ATOM 874 C C . GLU A 1 109 ? 8.080 -10.175 -15.545 1.00 95.06 109 GLU A C 1
ATOM 876 O O . GLU A 1 109 ? 9.261 -10.215 -15.896 1.00 95.06 109 GLU A O 1
ATOM 881 N N . LYS A 1 110 ? 7.089 -9.994 -16.426 1.00 94.56 110 LYS A N 1
ATOM 882 C CA . LYS A 1 110 ? 7.275 -9.956 -17.884 1.00 94.56 110 LYS A CA 1
ATOM 883 C C . LYS A 1 110 ? 7.545 -8.558 -18.449 1.00 94.56 110 LYS A C 1
ATOM 885 O O . LYS A 1 110 ? 7.624 -8.420 -19.669 1.00 94.56 110 LYS A O 1
ATOM 890 N N . PHE A 1 111 ? 7.657 -7.525 -17.617 1.00 96.50 111 PHE A N 1
ATOM 891 C CA . PHE A 1 111 ? 7.962 -6.163 -18.063 1.00 96.50 111 PHE A CA 1
ATOM 892 C C . PHE A 1 111 ? 9.478 -5.962 -18.175 1.00 96.50 111 PHE A C 1
ATOM 894 O O . PHE A 1 111 ? 10.257 -6.544 -17.416 1.00 96.50 111 PHE A O 1
ATOM 901 N N . SER A 1 112 ? 9.884 -5.148 -19.144 1.00 96.31 112 SER A N 1
ATOM 902 C CA . SER A 1 112 ? 11.214 -4.546 -19.265 1.00 96.31 112 SER A CA 1
ATOM 903 C C . SER A 1 112 ? 11.148 -3.072 -18.862 1.00 96.31 112 SER A C 1
ATOM 905 O O . SER A 1 112 ? 10.059 -2.499 -18.815 1.00 96.31 112 SER A O 1
ATOM 907 N N . PHE A 1 113 ? 12.294 -2.435 -18.617 1.00 95.75 113 PHE A N 1
ATOM 908 C CA . PHE A 1 113 ? 12.314 -1.006 -18.305 1.00 95.75 113 PHE A CA 1
ATOM 909 C C . PHE A 1 113 ? 11.754 -0.155 -19.461 1.00 95.75 113 PHE A C 1
ATOM 911 O O . PHE A 1 113 ? 10.973 0.766 -19.229 1.00 95.75 113 PHE A O 1
ATOM 918 N N . MET A 1 114 ? 12.020 -0.546 -20.714 1.00 94.12 114 MET A N 1
ATOM 919 C CA . MET A 1 114 ? 11.425 0.093 -21.897 1.00 94.12 114 MET A CA 1
ATOM 920 C C . MET A 1 114 ? 9.890 0.011 -21.909 1.00 94.12 114 MET A C 1
ATOM 922 O O . MET A 1 114 ? 9.233 0.987 -22.268 1.00 94.12 114 MET A O 1
ATOM 926 N N . ASP A 1 115 ? 9.300 -1.117 -21.484 1.00 94.75 115 ASP A N 1
ATOM 927 C CA . ASP A 1 115 ? 7.836 -1.237 -21.372 1.00 94.75 115 ASP A CA 1
ATOM 928 C C . ASP A 1 115 ? 7.277 -0.230 -20.349 1.00 94.75 115 ASP A C 1
ATOM 930 O O . ASP A 1 115 ? 6.233 0.376 -20.580 1.00 94.75 115 ASP A O 1
ATOM 934 N N . ILE A 1 116 ? 7.975 -0.029 -19.225 1.00 94.25 116 ILE A N 1
ATOM 935 C CA . ILE A 1 116 ? 7.575 0.917 -18.172 1.00 94.25 116 ILE A CA 1
ATOM 936 C C . ILE A 1 116 ? 7.639 2.364 -18.665 1.00 94.25 116 ILE A C 1
ATOM 938 O O . ILE A 1 116 ? 6.700 3.129 -18.447 1.00 94.25 116 ILE A O 1
ATOM 942 N N . GLN A 1 117 ? 8.700 2.740 -19.380 1.00 91.81 117 GLN A N 1
ATOM 943 C CA . GLN A 1 117 ? 8.832 4.087 -19.943 1.00 91.81 117 GLN A CA 1
ATOM 944 C C . GLN A 1 117 ? 7.722 4.404 -20.958 1.00 91.81 117 GLN A C 1
ATOM 946 O O . GLN A 1 117 ? 7.234 5.532 -21.005 1.00 91.81 117 GLN A O 1
ATOM 951 N N . GLN A 1 118 ? 7.267 3.408 -21.727 1.00 90.06 118 GLN A N 1
ATOM 952 C CA . GLN A 1 118 ? 6.133 3.570 -22.642 1.00 90.06 118 GLN A CA 1
ATOM 953 C C . GLN A 1 118 ? 4.812 3.830 -21.903 1.00 90.06 118 GLN A C 1
ATOM 955 O O . GLN A 1 118 ? 4.006 4.624 -22.384 1.00 90.06 118 GLN A O 1
ATOM 960 N N . ILE A 1 119 ? 4.599 3.221 -20.728 1.00 87.12 119 ILE A N 1
ATOM 961 C CA . ILE A 1 119 ? 3.394 3.449 -19.909 1.00 87.12 119 ILE A CA 1
ATOM 962 C C . ILE A 1 119 ? 3.309 4.908 -19.447 1.00 87.12 119 ILE A C 1
ATOM 964 O O . ILE A 1 119 ? 2.230 5.494 -19.515 1.00 87.12 119 ILE A O 1
ATOM 968 N N . LYS A 1 120 ? 4.434 5.519 -19.044 1.00 80.81 120 LYS A N 1
ATOM 969 C CA . LYS A 1 120 ? 4.471 6.914 -18.560 1.00 80.81 120 LYS A CA 1
ATOM 970 C C . LYS A 1 120 ? 3.846 7.903 -19.549 1.00 80.81 120 LYS A C 1
ATOM 972 O O . LYS A 1 120 ? 3.195 8.866 -19.151 1.00 80.81 120 LYS A O 1
ATOM 977 N N . ASN A 1 121 ? 4.048 7.656 -20.840 1.00 64.31 121 ASN A N 1
ATOM 978 C CA . ASN A 1 121 ? 3.618 8.543 -21.920 1.00 64.31 121 ASN A CA 1
ATOM 979 C C . ASN A 1 121 ? 2.109 8.469 -22.214 1.00 64.31 121 ASN A C 1
ATOM 981 O O . ASN A 1 121 ? 1.624 9.247 -23.027 1.00 64.31 121 ASN A O 1
ATOM 985 N N . LEU A 1 122 ? 1.378 7.554 -21.569 1.00 60.09 122 LEU A N 1
ATOM 986 C CA . LEU A 1 122 ? -0.063 7.334 -21.762 1.00 60.09 122 LEU A CA 1
ATOM 987 C C . LEU A 1 122 ? -0.910 7.804 -20.576 1.00 60.09 122 LEU A C 1
ATOM 989 O O . LEU A 1 122 ? -2.126 7.908 -20.693 1.00 60.09 122 LEU A O 1
ATOM 993 N N . THR A 1 123 ? -0.276 8.049 -19.430 1.00 55.22 123 THR A N 1
ATOM 994 C CA . THR A 1 123 ? -0.907 8.555 -18.201 1.00 55.22 123 THR A CA 1
ATOM 995 C C . THR A 1 123 ? -0.738 10.067 -18.020 1.00 55.22 123 THR A C 1
ATOM 997 O O . THR A 1 123 ? -1.013 10.577 -16.935 1.00 55.22 123 THR A O 1
ATOM 1000 N N . LYS A 1 124 ? -0.262 10.770 -19.056 1.00 44.59 124 LYS A N 1
ATOM 1001 C CA . LYS A 1 124 ? -0.245 12.236 -19.138 1.00 44.59 124 LYS A CA 1
ATOM 1002 C C . LYS A 1 124 ? -1.466 12.758 -19.877 1.00 44.59 124 LYS A C 1
ATOM 1004 O O . LYS A 1 124 ? -1.862 12.105 -20.865 1.00 44.59 124 LYS A O 1
#

pLDDT: mean 94.27, std 8.02, range [44.59, 98.75]